Protein AF-A0A9P7E492-F1 (afdb_monomer_lite)

Foldseek 3Di:
DCPPFFPDDDPFKTKGWFFDADDDADCDDDRVDHRHIDIDIFGWDWADPDPPPPPDTDTHHDDCVVRVVVLVVVVVVLVVVVVVLVVVVVVVVVVQVPDPDHDPDDDDGDDDDDDDDD

Structure (mmCIF, N/CA/C/O backbone):
data_AF-A0A9P7E492-F1
#
_entry.id   AF-A0A9P7E492-F1
#
loop_
_atom_site.group_PDB
_atom_site.id
_atom_site.type_symbol
_atom_site.label_atom_id
_atom_site.label_alt_id
_atom_site.label_comp_id
_atom_site.label_asym_id
_atom_site.label_entity_id
_atom_site.label_seq_id
_atom_site.pdbx_PDB_ins_code
_atom_site.Cartn_x
_atom_site.Cartn_y
_atom_site.Cartn_z
_atom_site.occupancy
_atom_site.B_iso_or_equiv
_atom_site.auth_seq_id
_atom_site.auth_comp_id
_atom_site.auth_asym_id
_atom_site.auth_atom_id
_atom_site.pdbx_PDB_model_num
ATOM 1 N N . MET A 1 1 ? -4.502 7.712 -27.791 1.00 47.34 1 MET A N 1
ATOM 2 C CA . MET A 1 1 ? -4.149 7.149 -26.470 1.00 47.34 1 MET A CA 1
ATOM 3 C C . MET A 1 1 ? -4.845 5.804 -26.360 1.00 47.34 1 MET A C 1
ATOM 5 O O . MET A 1 1 ? -6.061 5.821 -26.278 1.00 47.34 1 MET A O 1
ATOM 9 N N . SER A 1 2 ? -4.153 4.662 -26.397 1.00 39.69 2 SER A N 1
ATOM 10 C CA . SER A 1 2 ? -4.791 3.415 -25.950 1.00 39.69 2 SER A CA 1
ATOM 11 C C . SER A 1 2 ? -4.602 3.324 -24.435 1.00 39.69 2 SER A C 1
ATOM 13 O O . SER A 1 2 ? -3.599 2.827 -23.931 1.00 39.69 2 SER A O 1
ATOM 15 N N . THR A 1 3 ? -5.551 3.895 -23.699 1.00 51.72 3 THR A N 1
ATOM 16 C CA . THR A 1 3 ? -5.747 3.718 -22.249 1.00 51.72 3 THR A CA 1
ATOM 17 C C . THR A 1 3 ? -6.338 2.345 -21.913 1.00 51.72 3 THR A C 1
ATOM 19 O O . THR A 1 3 ? -6.806 2.128 -20.799 1.00 51.72 3 THR A O 1
ATOM 22 N N . GLU A 1 4 ? -6.352 1.419 -22.871 1.00 56.38 4 GLU A N 1
ATOM 23 C CA . GLU A 1 4 ? -6.920 0.087 -22.715 1.00 56.38 4 GLU A CA 1
ATOM 24 C C . GLU A 1 4 ? -6.084 -0.718 -21.714 1.00 56.38 4 GLU A C 1
ATOM 26 O O . GLU A 1 4 ? -5.018 -1.238 -22.032 1.00 56.38 4 GLU A O 1
ATOM 31 N N . GLY A 1 5 ? -6.555 -0.764 -20.466 1.00 76.56 5 GLY A N 1
ATOM 32 C CA . GLY A 1 5 ? -6.067 -1.684 -19.437 1.00 76.56 5 GLY A CA 1
ATOM 33 C C . GLY A 1 5 ? -5.758 -1.062 -18.074 1.00 76.56 5 GLY A C 1
ATOM 34 O O . GLY A 1 5 ? -5.754 -1.784 -17.078 1.00 76.56 5 GLY A O 1
ATOM 35 N N . PHE A 1 6 ? -5.536 0.255 -17.978 1.00 85.00 6 PHE A N 1
ATOM 36 C CA . PHE A 1 6 ? -5.251 0.889 -16.684 1.00 85.00 6 PHE A CA 1
ATOM 37 C C . PHE A 1 6 ? -6.535 1.336 -15.985 1.00 85.00 6 PHE A C 1
ATOM 39 O O . PHE A 1 6 ? -7.348 2.055 -16.557 1.00 85.00 6 PHE A O 1
ATOM 46 N N . ILE A 1 7 ? -6.662 0.995 -14.702 1.00 92.19 7 ILE A N 1
ATOM 47 C CA . ILE A 1 7 ? -7.659 1.601 -13.805 1.00 92.19 7 ILE A CA 1
ATOM 48 C C . ILE A 1 7 ? -7.270 3.059 -13.507 1.00 92.19 7 ILE A C 1
ATOM 50 O O . ILE A 1 7 ? -8.128 3.911 -13.302 1.00 92.19 7 ILE A O 1
ATOM 54 N N . GLY A 1 8 ? -5.969 3.364 -13.488 1.00 92.06 8 GLY A N 1
ATOM 55 C CA . GLY A 1 8 ? -5.482 4.725 -13.296 1.00 92.06 8 GLY A CA 1
ATOM 56 C C . GLY A 1 8 ? -3.969 4.853 -13.441 1.00 92.06 8 GLY A C 1
ATOM 57 O O . GLY A 1 8 ? -3.225 3.879 -13.316 1.00 92.06 8 GLY A O 1
ATOM 58 N N . ILE A 1 9 ? -3.503 6.077 -13.686 1.00 91.44 9 ILE A N 1
ATOM 59 C CA . ILE A 1 9 ? -2.079 6.422 -13.763 1.00 91.44 9 ILE A CA 1
ATOM 60 C C . ILE A 1 9 ? -1.800 7.494 -12.710 1.00 91.44 9 ILE A C 1
ATOM 62 O O . ILE A 1 9 ? -2.305 8.610 -12.799 1.00 91.44 9 ILE A O 1
ATOM 66 N N . GLY A 1 10 ? -1.013 7.144 -11.695 1.00 91.19 10 GLY A N 1
ATOM 67 C CA . GLY A 1 10 ? -0.542 8.083 -10.681 1.00 91.19 10 GLY A CA 1
ATOM 68 C C . GLY A 1 10 ? 0.774 8.755 -11.075 1.00 91.19 10 GLY A C 1
ATOM 69 O O . GLY A 1 10 ? 1.302 8.558 -12.166 1.00 91.19 10 GLY A O 1
ATOM 70 N N . GLY A 1 11 ? 1.360 9.513 -10.144 1.00 91.00 11 GLY A N 1
ATOM 71 C CA . GLY A 1 11 ? 2.645 10.185 -10.377 1.00 91.00 11 GLY A CA 1
ATOM 72 C C . GLY A 1 11 ? 3.827 9.233 -10.599 1.00 91.00 11 GLY A C 1
ATOM 73 O O . GLY A 1 11 ? 4.730 9.563 -11.366 1.00 91.00 11 GLY A O 1
ATOM 74 N N . PHE A 1 12 ? 3.797 8.059 -9.955 1.00 92.12 12 PHE A N 1
ATOM 75 C CA . PHE A 1 12 ? 4.914 7.099 -9.921 1.00 92.12 12 PHE A CA 1
ATOM 76 C C . PHE A 1 12 ? 4.519 5.658 -10.265 1.00 92.12 12 PHE A C 1
ATOM 78 O O . PHE A 1 12 ? 5.392 4.812 -10.447 1.00 92.12 12 PHE A O 1
ATOM 85 N N . LYS A 1 13 ? 3.215 5.349 -10.300 1.00 94.44 13 LYS A N 1
ATOM 86 C CA . LYS A 1 13 ? 2.699 3.993 -10.530 1.00 94.44 13 LYS A CA 1
ATOM 87 C C . LYS A 1 13 ? 1.507 3.978 -11.469 1.00 94.44 13 LYS A C 1
ATOM 89 O O . LYS A 1 13 ? 0.685 4.890 -11.439 1.00 94.44 13 LYS A O 1
ATOM 94 N N . THR A 1 14 ? 1.384 2.906 -12.238 1.00 94.69 14 THR A N 1
ATOM 95 C CA . THR A 1 14 ? 0.153 2.547 -12.955 1.00 94.69 14 THR A CA 1
ATOM 96 C C . THR A 1 14 ? -0.649 1.554 -12.125 1.00 94.69 14 THR A C 1
ATOM 98 O O . THR A 1 14 ? -0.046 0.694 -11.484 1.00 94.69 14 THR A O 1
ATOM 101 N N . ALA A 1 15 ? -1.973 1.640 -12.165 1.00 94.81 15 ALA A N 1
ATOM 102 C CA . ALA A 1 15 ? 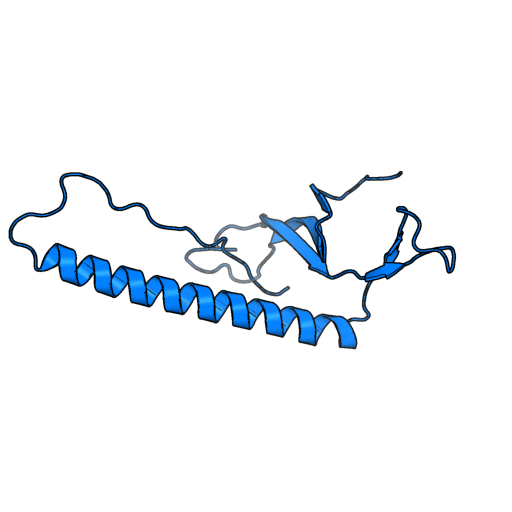-2.893 0.723 -11.504 1.00 94.81 15 ALA A CA 1
ATOM 103 C C . ALA A 1 15 ? -3.646 -0.123 -12.538 1.00 94.81 15 ALA A C 1
ATOM 105 O O . ALA A 1 15 ? -4.177 0.417 -13.509 1.00 94.81 15 ALA A O 1
ATOM 106 N N . HIS A 1 16 ? -3.728 -1.430 -12.299 1.00 93.38 16 HIS A N 1
ATOM 107 C CA . HIS A 1 16 ? -4.369 -2.412 -13.177 1.00 93.38 16 HIS A CA 1
ATOM 108 C C . HIS A 1 16 ? -5.316 -3.301 -12.380 1.00 93.38 16 HIS A C 1
ATOM 110 O O . HIS A 1 16 ? -5.071 -3.563 -11.202 1.00 93.38 16 HIS A O 1
ATOM 116 N N . ALA A 1 17 ? -6.373 -3.794 -13.020 1.00 93.19 17 ALA A N 1
ATOM 117 C CA . ALA A 1 17 ? -7.197 -4.841 -12.429 1.00 93.19 17 ALA A CA 1
ATOM 118 C C . ALA A 1 17 ? -6.415 -6.159 -12.416 1.00 93.19 17 ALA A C 1
ATOM 120 O O . ALA A 1 17 ? -5.753 -6.494 -13.396 1.00 93.19 17 ALA A O 1
ATOM 121 N N . GLY A 1 18 ? -6.518 -6.919 -11.332 1.00 91.69 18 GLY A N 1
ATOM 122 C CA . GLY A 1 18 ? -5.938 -8.251 -11.248 1.00 91.69 18 GLY A CA 1
ATOM 123 C C . GLY A 1 18 ? -6.717 -9.166 -10.316 1.00 91.69 18 GLY A C 1
ATOM 124 O O . GLY A 1 18 ? -7.677 -8.762 -9.654 1.00 91.69 18 GLY A O 1
ATOM 125 N N . TRP A 1 19 ? -6.270 -10.416 -10.257 1.00 91.69 19 TRP A N 1
ATOM 126 C CA . TRP A 1 19 ? -6.792 -11.421 -9.343 1.00 91.69 19 TRP A CA 1
ATOM 127 C C . TRP A 1 19 ? -5.635 -12.068 -8.605 1.00 91.69 19 TRP A C 1
ATOM 129 O O . TRP A 1 19 ? -4.653 -12.476 -9.218 1.00 91.69 19 TRP A O 1
ATOM 139 N N . LEU A 1 20 ? -5.775 -12.188 -7.292 1.00 89.19 20 LEU A N 1
ATOM 140 C CA . LEU A 1 20 ? -4.841 -12.935 -6.476 1.00 89.19 20 LEU A CA 1
ATOM 141 C C . LEU A 1 20 ? -5.222 -14.418 -6.504 1.00 89.19 20 LEU A C 1
ATOM 143 O O . LEU A 1 20 ? -6.327 -14.801 -6.108 1.00 89.19 20 LEU A O 1
ATOM 147 N N . THR A 1 21 ? -4.299 -15.252 -6.971 1.00 85.25 21 THR A N 1
ATOM 148 C CA . THR A 1 21 ? -4.438 -16.711 -7.030 1.00 85.25 21 THR A CA 1
ATOM 149 C C . THR A 1 21 ? -3.380 -17.352 -6.141 1.00 85.25 21 THR A C 1
ATOM 151 O O . THR A 1 21 ? -2.369 -17.850 -6.630 1.00 85.25 21 THR A O 1
ATOM 154 N N . LEU A 1 22 ? -3.585 -17.286 -4.824 1.00 82.31 22 LEU A N 1
ATOM 155 C CA . LEU A 1 22 ? -2.692 -17.936 -3.866 1.00 82.31 22 LEU A CA 1
ATOM 156 C C . LEU A 1 22 ? -2.961 -19.441 -3.821 1.00 82.31 22 LEU A C 1
ATOM 158 O O . LEU A 1 22 ? -4.111 -19.877 -3.754 1.00 82.31 22 LEU A O 1
ATOM 162 N N . THR A 1 23 ? -1.892 -20.227 -3.799 1.00 77.00 23 THR A N 1
ATOM 163 C CA . THR A 1 23 ? -1.916 -21.627 -3.382 1.00 77.00 23 THR A CA 1
ATOM 164 C C . THR A 1 23 ? -1.752 -21.642 -1.858 1.00 77.00 23 THR A C 1
ATOM 166 O O . THR A 1 23 ? -0.752 -21.158 -1.345 1.00 77.00 23 THR A O 1
ATOM 169 N N . ALA A 1 24 ? -2.767 -22.131 -1.134 1.00 78.94 24 ALA A N 1
ATOM 170 C CA . ALA A 1 24 ? -2.965 -21.969 0.319 1.00 78.94 24 ALA A CA 1
ATOM 171 C C . ALA A 1 24 ? -3.396 -20.552 0.762 1.00 78.94 24 ALA A C 1
ATOM 173 O O . ALA A 1 24 ? -2.614 -19.754 1.277 1.00 78.94 24 ALA A O 1
ATOM 174 N N . SER A 1 25 ? -4.688 -20.253 0.591 1.00 80.94 25 SER A N 1
ATOM 175 C CA . SER A 1 25 ? -5.293 -19.008 1.074 1.00 80.94 25 SER A CA 1
ATOM 176 C C . SER A 1 25 ? -5.146 -18.844 2.596 1.00 80.94 25 SER A C 1
ATOM 178 O O . SER A 1 25 ? -5.437 -19.783 3.345 1.00 80.94 25 SER A O 1
ATOM 180 N N . PRO A 1 26 ? -4.748 -17.654 3.086 1.00 83.94 26 PRO A N 1
ATOM 181 C CA . PRO A 1 26 ? -4.769 -17.354 4.512 1.00 83.94 26 PRO A CA 1
ATOM 182 C C . PRO A 1 26 ? -6.202 -17.395 5.055 1.00 83.94 26 PRO A C 1
ATOM 184 O O . PRO A 1 26 ? -7.166 -17.174 4.328 1.00 83.94 26 PRO A O 1
ATOM 187 N N . ARG A 1 27 ? -6.361 -17.627 6.362 1.00 84.88 27 ARG A N 1
ATOM 188 C CA . ARG A 1 27 ? -7.695 -17.673 6.991 1.00 84.88 27 ARG A CA 1
ATOM 189 C C . ARG A 1 27 ? -8.446 -16.337 6.922 1.00 84.88 27 ARG A C 1
ATOM 191 O O . ARG A 1 27 ? -9.671 -16.334 6.927 1.00 84.88 27 ARG A O 1
ATOM 198 N N . THR A 1 28 ? -7.728 -15.216 6.877 1.00 85.75 28 THR A N 1
ATOM 199 C CA . THR A 1 28 ? -8.291 -13.857 6.898 1.00 85.75 28 THR A CA 1
ATOM 200 C C . THR A 1 28 ? -7.450 -12.895 6.059 1.00 85.75 28 THR A C 1
ATOM 202 O O . THR A 1 28 ? -6.265 -13.141 5.842 1.00 85.75 28 THR A O 1
ATOM 205 N N . GLY A 1 29 ? -8.048 -11.773 5.647 1.00 84.69 29 GLY A N 1
ATOM 206 C CA . GLY A 1 29 ? -7.364 -10.691 4.930 1.00 84.69 29 GLY A CA 1
ATOM 207 C C . GLY A 1 29 ? -7.161 -10.966 3.436 1.00 84.69 29 GLY A C 1
ATOM 208 O O . GLY A 1 29 ? -7.834 -11.814 2.836 1.00 84.69 29 GLY A O 1
ATOM 209 N N . LEU A 1 30 ? -6.246 -10.220 2.823 1.00 84.06 30 LEU A N 1
ATOM 210 C CA . LEU A 1 30 ? -5.935 -10.279 1.399 1.00 84.06 30 LEU A CA 1
ATOM 211 C C . LEU A 1 30 ? -5.575 -11.706 0.961 1.00 84.06 30 LEU A C 1
ATOM 213 O O . LEU A 1 30 ? -4.673 -12.337 1.503 1.00 84.06 30 LEU A O 1
ATOM 217 N N . GLY A 1 31 ? -6.299 -12.218 -0.037 1.00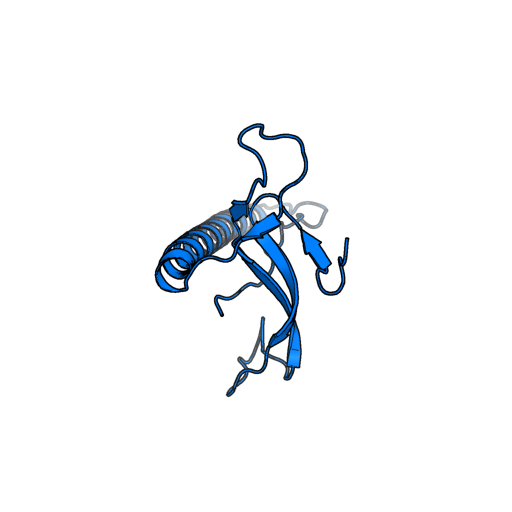 85.56 31 GLY A N 1
ATOM 218 C CA . GLY A 1 31 ? -6.105 -13.580 -0.547 1.00 85.56 31 GLY A CA 1
ATOM 219 C C . GLY A 1 31 ? -6.806 -14.705 0.211 1.00 85.56 31 GLY A C 1
ATOM 220 O O . GLY A 1 31 ? -6.685 -15.859 -0.201 1.00 85.56 31 GLY A O 1
ATOM 221 N N . SER A 1 32 ? -7.575 -14.392 1.259 1.00 88.12 32 SER A N 1
ATOM 222 C CA . SER A 1 32 ? -8.373 -15.390 1.997 1.00 88.12 32 SER A CA 1
ATOM 223 C C . SER A 1 32 ? -9.470 -16.065 1.173 1.00 88.12 32 SER A C 1
ATOM 225 O O . SER A 1 32 ? -9.932 -17.147 1.521 1.00 88.12 32 SER A O 1
ATOM 227 N N . VAL A 1 33 ? -9.853 -15.455 0.052 1.00 86.31 33 VAL A N 1
ATOM 228 C CA . VAL A 1 33 ? -10.779 -16.030 -0.924 1.00 86.31 33 VAL A CA 1
ATOM 229 C C . VAL A 1 33 ? -10.049 -16.331 -2.234 1.00 86.31 33 VAL A C 1
ATOM 231 O O . VAL A 1 33 ? -9.158 -15.568 -2.629 1.00 86.31 33 VAL A O 1
ATOM 234 N N . PRO A 1 34 ? -10.419 -17.412 -2.940 1.00 84.06 34 PRO A N 1
ATOM 235 C CA . PRO A 1 34 ? -9.850 -17.711 -4.245 1.00 84.06 34 PRO A CA 1
ATOM 236 C C . PRO A 1 34 ? -10.187 -16.597 -5.239 1.00 84.06 34 PRO A C 1
ATOM 238 O O . PRO A 1 34 ? -11.295 -16.058 -5.238 1.00 84.06 34 PRO A O 1
ATOM 241 N N . ARG A 1 35 ? -9.231 -16.269 -6.119 1.00 88.12 35 ARG A N 1
ATOM 242 C CA . ARG A 1 35 ? -9.384 -15.230 -7.154 1.00 88.12 35 ARG A CA 1
ATOM 243 C C . ARG A 1 35 ? -9.821 -13.884 -6.562 1.00 88.12 35 ARG A C 1
ATOM 245 O O . ARG A 1 35 ? -10.678 -13.201 -7.126 1.00 88.12 35 ARG A O 1
ATOM 252 N N . HIS A 1 36 ? -9.237 -13.502 -5.428 1.00 90.06 36 HIS A N 1
ATOM 253 C CA . HIS A 1 36 ? -9.528 -12.226 -4.779 1.00 90.06 36 HIS A CA 1
ATOM 254 C C . HIS A 1 36 ? -9.234 -11.084 -5.763 1.00 90.06 36 HIS A C 1
ATOM 256 O O . HIS A 1 36 ? -8.121 -10.987 -6.278 1.00 90.06 36 HIS A O 1
ATOM 262 N N . LYS A 1 37 ? -10.223 -10.233 -6.059 1.00 91.75 37 LYS A N 1
ATOM 263 C CA . LYS A 1 37 ? -10.022 -9.063 -6.929 1.00 91.75 37 LYS A CA 1
ATOM 264 C C . LYS A 1 37 ? -9.053 -8.088 -6.269 1.00 91.75 37 LYS A C 1
ATOM 266 O O . LYS A 1 37 ? -9.278 -7.668 -5.139 1.00 91.75 37 LYS A O 1
ATOM 271 N N . VAL A 1 38 ? -8.008 -7.702 -6.985 1.00 92.44 38 VAL A N 1
ATOM 272 C CA . VAL A 1 38 ? -6.980 -6.785 -6.486 1.00 92.44 38 VAL A CA 1
ATOM 273 C C . VAL A 1 38 ? -6.681 -5.700 -7.508 1.00 92.44 38 VAL A C 1
ATOM 275 O O . VAL A 1 38 ? -6.987 -5.827 -8.694 1.00 92.44 38 VAL A O 1
ATOM 278 N N . VAL A 1 39 ? -6.064 -4.622 -7.032 1.00 93.19 39 VAL A N 1
ATOM 279 C CA . VAL A 1 39 ? -5.472 -3.602 -7.894 1.00 93.19 39 VAL A CA 1
ATOM 280 C C . VAL A 1 39 ? -3.965 -3.781 -7.861 1.00 93.19 39 VAL A C 1
ATOM 282 O O . VAL A 1 39 ? -3.330 -3.570 -6.830 1.00 93.19 39 VAL A O 1
ATOM 285 N N . VAL A 1 40 ? -3.395 -4.147 -9.001 1.00 92.62 40 VAL A N 1
ATOM 286 C CA . VAL A 1 40 ? -1.955 -4.322 -9.161 1.00 92.62 40 VAL A CA 1
ATOM 287 C C . VAL A 1 40 ? -1.336 -2.964 -9.474 1.00 92.62 40 VAL A C 1
ATOM 289 O O . VAL A 1 40 ? -1.749 -2.287 -10.420 1.00 92.62 40 VAL A O 1
ATOM 292 N N . LYS A 1 41 ? -0.361 -2.533 -8.668 1.00 92.81 41 LYS A N 1
ATOM 293 C CA . LYS A 1 41 ? 0.322 -1.245 -8.836 1.00 92.81 41 LYS A CA 1
ATOM 294 C C . LYS A 1 41 ? 1.769 -1.462 -9.246 1.00 92.81 41 LYS A C 1
ATOM 296 O O . LYS A 1 41 ? 2.550 -1.982 -8.464 1.00 92.81 41 LYS A O 1
ATOM 301 N N . HIS A 1 42 ? 2.131 -1.002 -10.438 1.00 92.31 42 HIS A N 1
ATOM 302 C CA . HIS A 1 42 ? 3.494 -1.132 -10.958 1.00 92.31 42 HIS A CA 1
ATOM 303 C C . HIS A 1 42 ? 4.182 0.233 -11.020 1.00 92.31 42 HIS A C 1
ATOM 305 O O . HIS A 1 42 ? 3.633 1.144 -11.658 1.00 92.31 42 HIS A O 1
ATOM 311 N N . PRO A 1 43 ? 5.363 0.389 -10.400 1.00 94.69 43 PRO A N 1
ATOM 312 C CA . PRO A 1 43 ? 6.273 1.491 -10.664 1.00 94.69 43 PRO A CA 1
ATOM 313 C C . PRO A 1 43 ? 6.497 1.734 -12.159 1.00 94.69 43 PRO A C 1
ATOM 315 O O . PRO A 1 43 ? 6.501 0.821 -12.988 1.00 94.69 43 PRO A O 1
ATOM 318 N N . PHE A 1 44 ? 6.682 2.999 -12.516 1.00 94.25 44 PHE A N 1
ATOM 319 C CA . PHE A 1 44 ? 7.085 3.378 -13.862 1.00 94.25 44 PHE A CA 1
ATOM 320 C C . PHE A 1 44 ? 7.967 4.623 -13.836 1.00 94.25 44 PHE A C 1
ATOM 322 O O . PHE A 1 44 ? 7.975 5.377 -12.862 1.00 94.25 44 PHE A O 1
ATOM 329 N N . TYR A 1 45 ? 8.674 4.859 -14.936 1.00 93.31 45 TYR A N 1
ATOM 330 C CA . TYR A 1 45 ? 9.360 6.122 -15.190 1.00 93.31 45 TYR A CA 1
ATOM 331 C C . TYR A 1 45 ? 8.817 6.787 -16.452 1.00 93.31 45 TYR A C 1
ATOM 333 O O . TYR A 1 45 ? 8.281 6.141 -17.353 1.00 93.31 45 TYR A O 1
ATOM 341 N N . LYS A 1 46 ? 8.929 8.113 -16.504 1.00 92.19 46 LYS A N 1
ATOM 342 C CA . LYS A 1 46 ? 8.433 8.919 -17.620 1.00 92.19 46 LYS A CA 1
ATOM 343 C C . LYS A 1 46 ? 9.486 8.969 -18.722 1.00 92.19 46 LYS A C 1
ATOM 345 O O . LYS A 1 46 ? 10.589 9.455 -18.491 1.00 92.19 46 LYS A O 1
ATOM 350 N N . VAL A 1 47 ? 9.131 8.496 -19.912 1.00 90.25 47 VAL A N 1
ATOM 351 C CA . VAL A 1 47 ? 9.958 8.589 -21.120 1.00 90.25 47 VAL A CA 1
ATOM 352 C C . VAL A 1 47 ? 9.467 9.767 -21.950 1.00 90.25 47 VAL A C 1
ATOM 354 O O . VAL A 1 47 ? 8.332 9.755 -22.429 1.00 90.25 47 VAL A O 1
ATOM 357 N N . PHE A 1 48 ? 10.305 10.788 -22.114 1.00 87.62 48 PHE A N 1
ATOM 358 C CA . PHE A 1 48 ? 9.976 11.972 -22.907 1.00 87.62 48 PHE A CA 1
ATOM 359 C C . PHE A 1 48 ? 10.554 11.827 -24.323 1.00 87.62 48 PHE A C 1
ATOM 361 O O . PHE A 1 48 ? 11.739 11.531 -24.452 1.00 87.62 48 PHE A O 1
ATOM 368 N N . PRO A 1 49 ? 9.743 12.003 -25.382 1.00 78.44 49 PRO A N 1
ATOM 369 C CA . PRO A 1 49 ? 10.193 11.831 -26.765 1.00 78.44 49 PRO A CA 1
ATOM 370 C C . PRO A 1 49 ? 11.127 12.950 -27.256 1.00 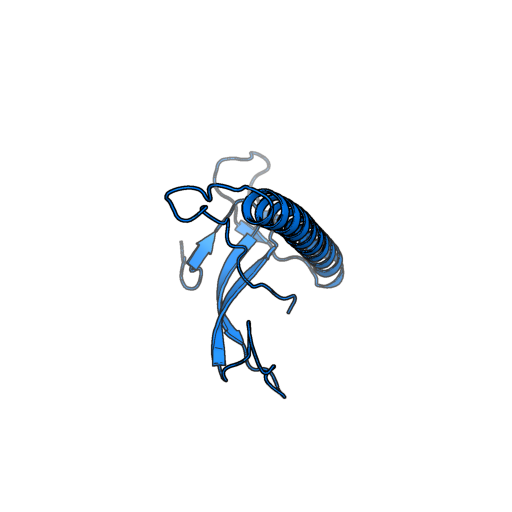78.44 49 PRO A C 1
ATOM 372 O O . PRO A 1 49 ? 11.852 12.752 -28.224 1.00 78.44 49 PRO A O 1
ATOM 375 N N . THR A 1 50 ? 11.133 14.107 -26.593 1.00 78.38 50 THR A N 1
ATOM 376 C CA . THR A 1 50 ? 11.987 15.259 -26.911 1.00 78.38 50 THR A CA 1
ATOM 377 C C . THR A 1 50 ? 12.698 15.759 -25.656 1.00 78.38 50 THR A C 1
ATOM 379 O O . THR A 1 50 ? 12.166 15.632 -24.553 1.00 78.38 50 THR A O 1
ATOM 382 N N . ALA A 1 51 ? 13.874 16.381 -25.813 1.00 66.94 51 ALA A N 1
ATOM 383 C CA . ALA A 1 51 ? 14.629 16.987 -24.705 1.00 66.94 51 ALA A CA 1
ATOM 384 C C . ALA A 1 51 ? 13.831 18.073 -23.953 1.00 66.94 51 ALA A C 1
ATOM 386 O O . ALA A 1 51 ? 14.066 18.334 -22.773 1.00 66.94 51 ALA A O 1
ATOM 387 N N . VAL A 1 52 ? 12.839 18.671 -24.619 1.00 64.00 52 VAL A N 1
ATOM 388 C CA . VAL A 1 52 ? 11.865 19.568 -23.999 1.00 64.00 52 VAL A CA 1
ATOM 389 C C . VAL A 1 52 ? 10.801 18.721 -23.296 1.00 64.00 52 VAL A C 1
ATOM 391 O O . VAL A 1 52 ? 10.066 17.978 -23.948 1.00 64.00 52 VAL A O 1
ATOM 394 N N . LYS A 1 53 ? 10.713 18.838 -21.961 1.00 64.88 53 LYS A N 1
ATOM 395 C CA . LYS A 1 53 ? 9.712 18.176 -21.098 1.00 64.88 53 LYS A CA 1
ATOM 396 C C . LYS A 1 53 ? 8.307 18.769 -21.304 1.00 64.88 53 LYS A C 1
ATOM 398 O O . LYS A 1 53 ? 7.693 19.283 -20.373 1.00 64.88 53 LYS A O 1
ATOM 403 N N . ALA A 1 54 ? 7.796 18.733 -22.526 1.00 58.84 54 ALA A N 1
ATOM 404 C CA . ALA A 1 54 ? 6.463 19.212 -22.854 1.00 58.84 54 ALA A CA 1
ATOM 405 C C . ALA A 1 54 ? 5.449 18.094 -22.594 1.00 58.84 54 ALA A C 1
ATOM 407 O O . ALA A 1 54 ? 5.325 17.220 -23.438 1.00 58.84 54 ALA A O 1
ATOM 408 N N . GLY A 1 55 ? 4.777 18.121 -21.430 1.00 69.38 55 GLY A N 1
ATOM 409 C CA . GLY A 1 55 ? 3.484 17.489 -21.068 1.00 69.38 55 GLY A CA 1
ATOM 410 C C . GLY A 1 55 ? 3.243 15.989 -21.330 1.00 69.38 55 GLY A C 1
ATOM 411 O O . GLY A 1 55 ? 2.732 15.278 -20.467 1.00 69.38 55 GLY A O 1
ATOM 412 N N . HIS A 1 56 ? 3.606 15.493 -22.504 1.00 78.94 56 HIS A N 1
ATOM 413 C CA . HIS A 1 56 ? 3.424 14.145 -22.999 1.00 78.94 56 HIS A CA 1
ATOM 414 C C . HIS A 1 56 ? 4.643 13.278 -22.677 1.00 78.94 56 HIS A C 1
ATOM 416 O O . HIS A 1 56 ? 5.763 13.529 -23.123 1.00 78.94 56 HIS A O 1
ATOM 422 N N . TYR A 1 57 ? 4.405 12.212 -21.918 1.00 87.44 57 TYR A N 1
ATOM 423 C CA . TYR A 1 57 ? 5.385 11.170 -21.643 1.00 87.44 57 TYR A CA 1
ATOM 424 C C . TYR A 1 57 ? 4.799 9.797 -21.966 1.00 87.44 57 TYR A C 1
ATOM 426 O O . TYR A 1 57 ? 3.586 9.588 -21.905 1.00 87.44 57 TYR A O 1
ATOM 434 N N . LYS A 1 58 ? 5.675 8.846 -22.281 1.00 89.88 58 LYS A N 1
ATOM 435 C CA . LYS A 1 58 ? 5.350 7.421 -22.342 1.00 89.88 58 LYS A CA 1
ATOM 436 C C . LYS A 1 58 ? 5.707 6.758 -21.012 1.00 89.88 58 LYS A C 1
ATOM 438 O O . LYS A 1 58 ? 6.632 7.184 -20.320 1.00 89.88 58 LYS A O 1
ATOM 443 N N . VAL A 1 59 ? 4.958 5.723 -20.650 1.00 91.00 59 VAL A N 1
ATOM 444 C CA . VAL A 1 59 ? 5.208 4.912 -19.452 1.00 91.00 59 VAL A CA 1
ATOM 445 C C . VAL A 1 59 ? 6.323 3.914 -19.770 1.00 91.00 59 VAL A C 1
ATOM 447 O O . VAL A 1 59 ? 6.119 3.004 -20.569 1.0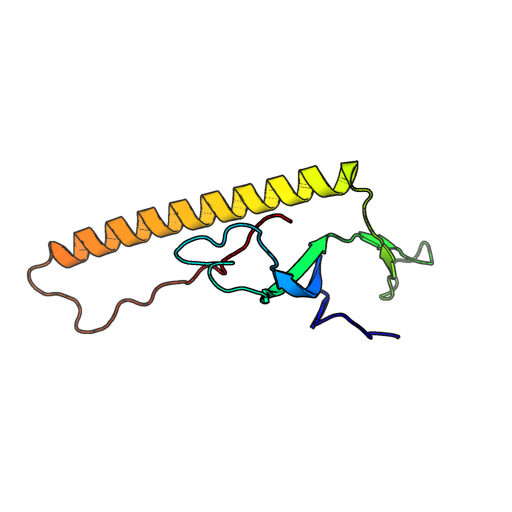0 91.00 59 VAL A O 1
ATOM 450 N N . GLY A 1 60 ? 7.496 4.093 -19.164 1.00 92.56 60 GLY A N 1
ATOM 451 C CA . GLY A 1 60 ? 8.603 3.135 -19.198 1.00 92.56 60 GLY A CA 1
ATOM 452 C C . GLY A 1 60 ? 8.523 2.139 -18.040 1.00 92.56 60 GLY A C 1
ATOM 453 O O . GLY A 1 60 ? 8.073 2.492 -16.946 1.00 92.56 60 GLY A O 1
ATOM 454 N N . ARG A 1 61 ? 8.953 0.894 -18.271 1.00 94.25 61 ARG A N 1
ATOM 455 C CA . ARG A 1 61 ? 8.964 -0.179 -17.264 1.00 94.25 61 ARG A CA 1
ATOM 456 C C . ARG A 1 61 ? 10.378 -0.445 -16.782 1.00 94.25 61 ARG A C 1
ATOM 458 O O . ARG A 1 61 ? 11.294 -0.539 -17.592 1.00 94.25 61 ARG A O 1
ATOM 465 N N . TYR A 1 62 ? 10.535 -0.532 -15.467 1.00 94.00 62 TYR A N 1
ATOM 466 C CA . TYR A 1 62 ? 11.804 -0.911 -14.863 1.00 94.00 62 TYR A CA 1
ATOM 467 C C . TYR A 1 62 ? 12.108 -2.381 -15.161 1.00 94.00 62 TYR A C 1
ATOM 469 O O . TYR A 1 62 ? 11.194 -3.197 -15.270 1.00 94.00 62 TYR A O 1
ATOM 477 N N . ALA A 1 63 ? 13.392 -2.716 -15.268 1.00 94.56 63 ALA A N 1
ATOM 478 C CA . ALA A 1 63 ? 13.816 -4.102 -15.152 1.00 94.56 63 ALA A CA 1
ATOM 479 C C . ALA A 1 63 ? 13.605 -4.577 -13.706 1.00 94.56 63 ALA A C 1
ATOM 481 O O . ALA A 1 63 ? 13.689 -3.775 -12.773 1.00 94.56 63 ALA A O 1
ATOM 482 N N . LEU A 1 64 ? 13.391 -5.880 -13.508 1.00 91.19 64 LEU A N 1
ATOM 483 C CA . LEU A 1 64 ? 13.123 -6.452 -12.183 1.00 91.19 64 LEU A CA 1
ATOM 484 C C . LEU A 1 64 ? 14.196 -6.074 -11.147 1.00 91.19 64 LEU A C 1
ATOM 486 O O . LEU A 1 64 ? 13.863 -5.721 -10.018 1.00 91.19 64 LEU A O 1
ATOM 490 N N . ALA A 1 65 ? 15.471 -6.083 -11.549 1.00 94.94 65 ALA A N 1
ATOM 491 C CA . ALA A 1 65 ? 16.597 -5.711 -10.689 1.00 94.94 65 ALA A CA 1
ATOM 492 C C . ALA A 1 65 ? 16.494 -4.271 -10.148 1.00 94.94 65 ALA A C 1
ATOM 494 O O . ALA A 1 65 ? 16.870 -4.009 -9.008 1.00 94.94 65 ALA A O 1
ATOM 495 N N . ASP A 1 66 ? 15.929 -3.352 -10.935 1.00 94.50 66 ASP A N 1
ATOM 496 C CA . ASP A 1 66 ? 15.728 -1.959 -10.537 1.00 94.50 66 ASP A CA 1
ATOM 497 C C . ASP A 1 66 ? 14.392 -1.736 -9.824 1.00 94.50 66 ASP A C 1
ATOM 499 O O . ASP A 1 66 ? 14.253 -0.798 -9.030 1.00 94.50 66 ASP A O 1
ATOM 503 N N . GLU A 1 67 ? 13.382 -2.539 -10.147 1.00 93.62 67 GLU A N 1
ATOM 504 C CA . GLU A 1 67 ? 12.033 -2.428 -9.601 1.00 93.62 67 GLU A CA 1
ATOM 505 C C . GLU A 1 67 ? 11.962 -2.963 -8.170 1.00 93.62 67 GLU A C 1
ATOM 507 O O . GLU A 1 67 ? 11.428 -2.293 -7.282 1.00 93.62 67 GLU A O 1
ATOM 512 N N . LEU A 1 68 ? 12.566 -4.125 -7.926 1.00 93.31 68 LEU A N 1
ATOM 513 C CA . LEU A 1 68 ? 12.463 -4.851 -6.666 1.00 93.31 68 LEU A CA 1
ATOM 514 C C . LEU A 1 68 ? 12.908 -4.020 -5.442 1.00 93.31 68 LEU A C 1
ATOM 516 O O . LEU A 1 68 ? 12.146 -3.952 -4.474 1.00 93.31 68 LEU A O 1
ATOM 520 N N . PRO A 1 69 ? 14.041 -3.283 -5.460 1.00 94.69 69 PRO A N 1
ATOM 521 C CA . PRO A 1 69 ? 14.416 -2.418 -4.338 1.00 94.69 69 PRO A CA 1
ATOM 522 C C . PRO A 1 69 ? 13.400 -1.298 -4.062 1.00 94.69 69 PRO A C 1
ATOM 524 O O . PRO A 1 69 ? 13.195 -0.905 -2.911 1.00 94.69 69 PRO A O 1
ATOM 527 N N . LYS A 1 70 ? 12.740 -0.774 -5.106 1.00 93.56 70 LYS A N 1
ATOM 528 C CA . LYS A 1 70 ? 11.718 0.279 -4.971 1.00 93.56 70 LYS A CA 1
ATOM 529 C C . LYS A 1 70 ? 10.452 -0.279 -4.327 1.00 93.56 70 LYS A C 1
ATOM 531 O O . LYS A 1 70 ? 9.892 0.367 -3.441 1.00 93.56 70 LYS A O 1
ATOM 536 N N . LEU A 1 71 ? 10.049 -1.479 -4.741 1.00 92.88 71 LEU A N 1
ATOM 537 C CA . LEU A 1 71 ? 8.916 -2.202 -4.172 1.00 92.88 71 LEU A CA 1
ATOM 538 C C . LEU A 1 71 ? 9.145 -2.536 -2.692 1.00 92.88 71 LEU A C 1
ATOM 540 O O . LEU A 1 71 ? 8.298 -2.216 -1.859 1.00 92.88 71 LEU A O 1
ATOM 544 N N . PHE A 1 72 ? 10.315 -3.074 -2.331 1.00 93.19 72 PHE A N 1
ATOM 545 C CA . PHE A 1 72 ? 10.654 -3.348 -0.929 1.00 93.19 72 PHE A CA 1
ATOM 546 C C . PHE A 1 72 ? 10.646 -2.092 -0.063 1.00 93.19 72 PHE A C 1
ATOM 548 O O . PHE A 1 72 ? 10.121 -2.108 1.051 1.00 93.19 72 PHE A O 1
ATOM 555 N N . ARG A 1 73 ? 11.190 -0.980 -0.571 1.00 94.06 73 ARG A N 1
ATOM 556 C CA . ARG A 1 73 ? 11.168 0.292 0.155 1.00 94.06 73 ARG A CA 1
ATOM 557 C C . ARG A 1 73 ? 9.741 0.743 0.453 1.00 94.06 73 ARG A C 1
ATOM 559 O O . ARG A 1 73 ? 9.462 1.157 1.574 1.00 94.06 73 ARG A O 1
ATOM 566 N N . GLU A 1 74 ? 8.844 0.668 -0.523 1.00 92.25 74 GLU A N 1
ATOM 567 C CA . GLU A 1 74 ? 7.440 1.014 -0.310 1.00 92.25 74 GLU A CA 1
ATOM 568 C C . GLU A 1 74 ? 6.751 0.074 0.676 1.00 92.25 74 GLU A C 1
ATOM 570 O O . GLU A 1 74 ? 6.073 0.555 1.581 1.00 92.25 74 GLU A O 1
ATOM 575 N N . ALA A 1 75 ? 6.942 -1.238 0.534 1.00 91.62 75 ALA A N 1
ATOM 576 C CA . ALA A 1 75 ? 6.359 -2.213 1.447 1.00 91.62 75 ALA A CA 1
ATOM 577 C C . ALA A 1 75 ? 6.799 -1.956 2.892 1.00 91.62 75 ALA A C 1
ATOM 579 O O . ALA A 1 75 ? 5.963 -1.949 3.792 1.00 91.62 75 ALA A O 1
ATOM 580 N N . ASN A 1 76 ? 8.079 -1.639 3.104 1.00 93.69 76 ASN A N 1
ATOM 581 C CA . ASN A 1 76 ? 8.598 -1.264 4.417 1.00 93.69 76 ASN A CA 1
ATOM 582 C C . ASN A 1 76 ? 7.954 0.022 4.944 1.00 93.69 76 ASN A C 1
ATOM 584 O O . ASN A 1 76 ? 7.539 0.064 6.098 1.00 93.69 76 ASN A O 1
ATOM 588 N N . VAL A 1 77 ? 7.825 1.066 4.119 1.00 93.31 77 VAL A N 1
ATOM 589 C CA . VAL A 1 77 ? 7.161 2.316 4.533 1.00 93.31 77 VAL A CA 1
ATOM 590 C C . VAL A 1 77 ? 5.705 2.060 4.918 1.00 93.31 77 VAL A C 1
ATOM 592 O O . VAL A 1 77 ? 5.256 2.557 5.950 1.00 93.31 77 VAL A O 1
ATOM 595 N N . LEU A 1 78 ? 4.971 1.266 4.135 1.00 91.38 78 LEU A N 1
ATOM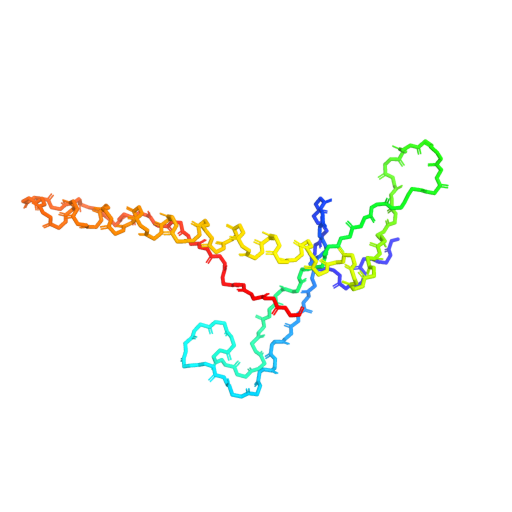 596 C CA . LEU A 1 78 ? 3.585 0.903 4.436 1.00 91.38 78 LEU A CA 1
ATOM 597 C C . LEU A 1 78 ? 3.482 0.067 5.713 1.00 91.38 78 LEU A C 1
ATOM 599 O O . LEU A 1 78 ? 2.611 0.332 6.539 1.00 91.38 78 LEU A O 1
ATOM 603 N N . TYR A 1 79 ? 4.389 -0.893 5.900 1.00 91.19 79 TYR A N 1
ATOM 604 C CA . TYR A 1 79 ? 4.465 -1.709 7.106 1.00 91.19 79 TYR A CA 1
ATOM 605 C C . TYR A 1 79 ? 4.684 -0.842 8.348 1.00 91.19 79 TYR A C 1
ATOM 607 O O . TYR A 1 79 ? 3.888 -0.898 9.283 1.00 91.19 79 TYR A O 1
ATOM 615 N N . TRP A 1 80 ? 5.699 0.026 8.335 1.00 94.62 80 TRP A N 1
ATOM 616 C CA . TRP A 1 80 ? 5.979 0.928 9.452 1.00 94.62 80 TRP A CA 1
ATOM 617 C C . TRP A 1 80 ? 4.834 1.901 9.717 1.00 94.62 80 TRP A C 1
ATOM 619 O O . TRP A 1 80 ? 4.466 2.109 10.870 1.00 94.62 80 TRP A O 1
ATOM 629 N N . SER A 1 81 ? 4.226 2.445 8.662 1.00 93.88 81 SER A N 1
ATOM 630 C CA . SER A 1 81 ? 3.085 3.357 8.785 1.00 93.88 81 SER A CA 1
ATOM 631 C C . SER A 1 81 ? 1.873 2.668 9.422 1.00 93.88 81 SER A C 1
ATOM 633 O O . SER A 1 81 ? 1.232 3.243 10.300 1.00 93.88 81 SER A O 1
ATOM 635 N N . LYS A 1 82 ? 1.582 1.419 9.028 1.00 92.19 82 LYS A N 1
ATOM 636 C CA . LYS A 1 82 ? 0.508 0.611 9.622 1.00 92.19 82 LYS A CA 1
ATOM 637 C C . LYS A 1 82 ? 0.796 0.290 11.088 1.00 92.19 82 LYS A C 1
ATOM 639 O O . LYS A 1 82 ? -0.094 0.447 11.917 1.00 92.19 82 LYS A O 1
ATOM 644 N N . SER A 1 83 ? 2.024 -0.116 11.410 1.00 93.75 83 SER A N 1
ATOM 645 C CA . SER A 1 83 ? 2.440 -0.431 12.782 1.00 93.75 83 SER A CA 1
ATOM 646 C C . SER A 1 83 ? 2.370 0.787 13.703 1.00 93.75 83 SER A C 1
ATOM 648 O O . SER A 1 83 ? 1.857 0.685 14.814 1.00 93.75 83 SER A O 1
ATOM 650 N N . LEU A 1 84 ? 2.824 1.954 13.236 1.00 95.62 84 LEU A N 1
ATOM 651 C CA . LEU A 1 84 ? 2.743 3.196 14.004 1.00 95.62 84 LEU A CA 1
ATOM 652 C C . LEU A 1 84 ? 1.289 3.608 14.246 1.00 95.62 84 LEU A C 1
ATOM 654 O O . LEU A 1 84 ? 0.930 3.953 15.367 1.00 95.62 84 LEU A O 1
ATOM 658 N N . LEU A 1 85 ? 0.440 3.519 13.218 1.00 94.50 85 LEU A N 1
ATOM 659 C CA . LEU A 1 85 ? -0.980 3.822 13.362 1.00 94.50 85 LEU A CA 1
ATOM 660 C C . LEU A 1 85 ? -1.672 2.859 14.338 1.00 94.50 85 LEU A C 1
ATOM 662 O O . LEU A 1 85 ? -2.494 3.297 15.139 1.00 94.50 85 LEU A O 1
ATOM 666 N N . GLN A 1 86 ? -1.325 1.568 14.300 1.00 94.00 86 GLN A N 1
ATOM 667 C CA . GLN A 1 86 ? -1.835 0.587 15.258 1.00 94.00 86 GLN A CA 1
ATOM 668 C C . GLN A 1 86 ? -1.435 0.957 16.687 1.00 94.00 86 GLN A C 1
ATOM 670 O O . GLN A 1 86 ? -2.301 1.014 17.551 1.00 94.00 86 GLN A O 1
ATOM 675 N N . LEU A 1 87 ? -0.162 1.293 16.918 1.00 96.38 87 LEU A N 1
ATOM 676 C CA . LEU A 1 87 ? 0.316 1.746 18.226 1.00 96.38 87 LEU A CA 1
ATOM 677 C C . LEU A 1 87 ? -0.464 2.973 18.724 1.00 96.38 87 LEU A C 1
ATOM 679 O O . LEU A 1 87 ? -0.855 3.028 19.889 1.00 96.38 87 LEU A O 1
ATOM 683 N N . THR A 1 88 ? -0.709 3.951 17.848 1.00 95.69 88 THR A N 1
ATOM 684 C CA . THR A 1 88 ? -1.505 5.138 18.184 1.00 95.69 88 THR A CA 1
ATOM 685 C C . THR A 1 88 ? -2.936 4.767 18.569 1.00 95.69 88 THR A C 1
ATOM 687 O O . THR A 1 88 ? -3.440 5.275 19.569 1.00 95.69 88 THR A O 1
ATOM 690 N N . TYR A 1 89 ? -3.590 3.876 17.820 1.00 95.25 89 TYR A N 1
ATOM 691 C CA . TYR A 1 89 ? -4.944 3.445 18.163 1.00 95.25 89 TYR A CA 1
ATOM 692 C C . TYR A 1 89 ? -4.996 2.616 19.442 1.00 95.25 89 TYR A C 1
ATOM 694 O O . TYR A 1 89 ? -5.886 2.852 20.248 1.00 95.25 89 TYR A O 1
ATOM 702 N N . ASP A 1 90 ? -4.024 1.739 19.685 1.00 95.50 90 ASP A N 1
ATOM 703 C CA . ASP A 1 90 ? -3.940 0.980 20.935 1.00 95.50 90 ASP A CA 1
ATOM 704 C C . ASP A 1 90 ? -3.794 1.915 22.144 1.00 95.50 90 ASP A C 1
ATOM 706 O O . ASP A 1 90 ? -4.379 1.670 23.199 1.00 95.50 90 ASP A O 1
ATOM 710 N N . PHE A 1 91 ? -3.031 3.005 22.002 1.00 95.50 91 PHE A N 1
ATOM 711 C CA . PHE A 1 91 ? -2.928 4.035 23.034 1.00 95.50 91 PHE A CA 1
ATOM 712 C C . PHE A 1 91 ? -4.269 4.747 23.261 1.00 95.50 91 PHE A C 1
ATOM 714 O O . PHE A 1 91 ? -4.734 4.805 24.398 1.00 95.50 91 PHE A O 1
ATOM 721 N N . ILE A 1 92 ? -4.911 5.232 22.191 1.00 93.94 92 ILE A N 1
ATOM 722 C CA . ILE A 1 92 ? -6.219 5.905 22.260 1.00 93.94 92 ILE A CA 1
ATOM 723 C C . ILE A 1 92 ? -7.261 4.997 22.923 1.00 93.94 92 I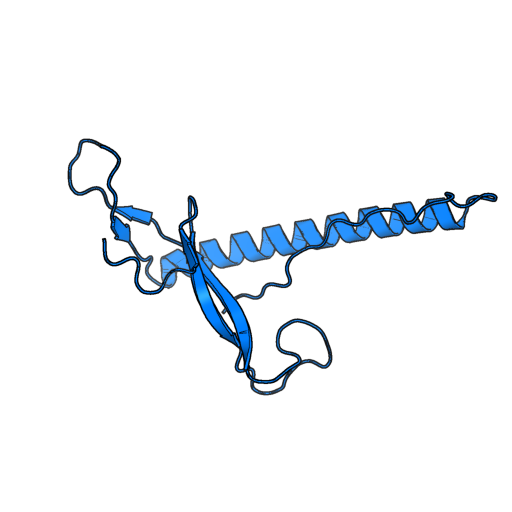LE A C 1
ATOM 725 O O . ILE A 1 92 ? -7.972 5.433 23.826 1.00 93.94 92 ILE A O 1
ATOM 729 N N . ASP A 1 93 ? -7.322 3.730 22.516 1.00 94.19 93 ASP A N 1
ATOM 730 C CA . ASP A 1 93 ? -8.272 2.752 23.042 1.00 94.19 93 ASP A CA 1
ATOM 731 C C . ASP A 1 93 ? -8.068 2.518 24.538 1.00 94.19 93 ASP A C 1
ATOM 733 O O . ASP A 1 93 ? -9.038 2.483 25.298 1.00 94.19 93 ASP A O 1
ATOM 737 N N . ARG A 1 94 ? -6.811 2.410 24.986 1.00 95.69 94 ARG A N 1
ATOM 738 C CA . ARG A 1 94 ? -6.486 2.288 26.414 1.00 95.69 94 ARG A CA 1
ATOM 739 C C . ARG A 1 94 ? -6.908 3.527 27.193 1.00 95.69 94 ARG A C 1
ATOM 741 O O . ARG A 1 94 ? -7.521 3.382 28.246 1.00 95.69 94 ARG A O 1
ATOM 748 N N . SER A 1 95 ? -6.632 4.724 26.673 1.00 93.88 95 SER A N 1
ATOM 749 C CA . SER A 1 95 ? -7.029 5.980 27.317 1.00 93.88 95 SER A CA 1
ATOM 750 C C . SER A 1 95 ? -8.547 6.100 27.448 1.00 93.88 95 SER A C 1
ATOM 752 O O . SER A 1 95 ? -9.041 6.429 28.525 1.00 93.88 95 SER A O 1
ATOM 754 N N . ILE A 1 96 ? -9.295 5.769 26.393 1.00 93.44 96 ILE A N 1
ATOM 755 C CA . ILE A 1 96 ? -10.763 5.779 26.415 1.00 93.44 96 ILE A CA 1
ATOM 756 C C . ILE A 1 96 ? -11.299 4.749 27.407 1.00 93.44 96 ILE A C 1
ATOM 758 O O . ILE A 1 96 ? -12.176 5.071 28.199 1.00 93.44 96 ILE A O 1
ATOM 762 N N . THR A 1 97 ? -10.748 3.533 27.403 1.00 93.44 97 THR A N 1
ATOM 763 C CA . THR A 1 97 ? -11.180 2.458 28.313 1.00 93.44 97 THR A CA 1
ATOM 764 C C . THR A 1 97 ? -10.914 2.808 29.780 1.00 93.44 97 THR A C 1
ATOM 766 O O . THR A 1 97 ? -11.657 2.379 30.655 1.00 93.44 97 THR A O 1
ATOM 769 N N . SER A 1 98 ? -9.875 3.602 30.062 1.00 93.62 98 SER A N 1
ATOM 770 C CA . SER A 1 98 ? -9.583 4.095 31.414 1.00 93.62 98 SER A CA 1
ATOM 771 C C . SER A 1 98 ? -10.439 5.289 31.858 1.00 93.62 98 SER A C 1
ATOM 773 O O . SER A 1 98 ? -10.381 5.666 33.027 1.00 93.62 98 SER A O 1
ATOM 775 N N . SER A 1 99 ? -11.208 5.901 30.951 1.00 92.50 99 SER A N 1
ATOM 776 C CA . SER A 1 99 ? -12.071 7.042 31.267 1.00 92.50 99 SER A CA 1
ATOM 777 C C . SER A 1 99 ? -13.352 6.574 31.970 1.00 92.50 99 SER A C 1
ATOM 779 O O . SER A 1 99 ? -13.966 5.610 31.510 1.00 92.50 99 SER A O 1
ATOM 781 N N . PRO A 1 100 ? -13.814 7.259 33.034 1.00 93.38 100 PRO A N 1
ATOM 782 C CA . PRO A 1 100 ? -15.101 6.955 33.664 1.00 93.38 100 PRO A CA 1
ATOM 783 C C . PRO A 1 100 ? -16.288 7.221 32.727 1.00 93.38 100 PRO A C 1
ATOM 785 O O . PRO A 1 100 ? -17.331 6.585 32.853 1.00 93.38 100 PRO A O 1
ATOM 788 N N . GLU A 1 101 ? -16.118 8.132 31.769 1.00 94.06 101 GLU A N 1
ATOM 789 C CA . GLU A 1 101 ? -17.120 8.466 30.765 1.00 94.06 101 GLU A CA 1
ATOM 790 C C . GLU A 1 101 ? -16.525 8.248 29.365 1.00 94.06 101 GLU A C 1
ATOM 792 O O . GLU A 1 101 ? -15.602 8.972 28.966 1.00 94.06 101 GLU A O 1
ATOM 797 N N . PRO A 1 102 ? -16.986 7.234 28.610 1.00 87.38 102 PRO A N 1
ATOM 798 C CA . PRO A 1 102 ? -16.555 7.039 27.233 1.00 87.38 102 PRO A CA 1
ATOM 799 C C . PRO A 1 102 ? -17.161 8.116 26.314 1.00 87.38 102 PRO A C 1
ATOM 801 O O . PRO A 1 102 ? -18.219 8.674 26.616 1.00 87.38 102 PRO A O 1
ATOM 804 N N . PRO A 1 103 ? -16.531 8.407 25.160 1.00 91.12 103 PRO A N 1
ATOM 805 C CA . PRO A 1 103 ? -17.057 9.389 24.223 1.00 91.12 103 PRO A CA 1
ATOM 806 C C . PRO A 1 103 ? -18.440 8.961 23.697 1.00 91.12 103 PRO A C 1
ATOM 808 O O . PRO A 1 103 ? -18.639 7.783 23.390 1.00 91.12 103 PRO A O 1
ATOM 811 N N . PRO A 1 104 ? -19.384 9.900 23.494 1.00 93.50 104 PRO A N 1
ATOM 812 C CA . PRO A 1 104 ? -20.737 9.598 23.017 1.00 93.50 104 PRO A CA 1
ATOM 813 C C . PRO A 1 104 ? -20.793 9.283 21.508 1.00 93.50 104 PRO A C 1
ATOM 815 O O . PRO A 1 104 ? -21.847 9.372 20.883 1.00 93.50 104 PRO A O 1
ATOM 818 N N . PHE A 1 105 ? -19.656 8.958 20.890 1.00 92.00 105 PHE A N 1
ATOM 819 C CA . PHE A 1 105 ? -19.528 8.691 19.463 1.00 92.00 105 PHE A CA 1
ATOM 820 C C . PHE A 1 105 ? -18.470 7.619 19.191 1.00 92.00 105 PHE A C 1
ATOM 822 O O . PHE A 1 105 ? -17.553 7.391 19.979 1.00 92.00 105 PHE A O 1
ATOM 829 N N . VAL A 1 106 ? -18.574 6.983 18.024 1.00 90.06 106 VAL A N 1
ATOM 830 C CA . VAL A 1 106 ? -17.569 6.029 17.546 1.00 90.06 106 VAL A CA 1
ATOM 831 C C . VAL A 1 106 ? -16.343 6.794 17.061 1.00 90.06 106 VAL A C 1
ATOM 833 O O . VAL A 1 106 ? -16.440 7.613 16.148 1.00 90.06 106 VAL A O 1
ATOM 836 N N . VAL A 1 107 ? -15.179 6.504 17.640 1.00 89.50 107 VAL A N 1
ATOM 837 C CA . VAL A 1 107 ? -13.926 7.143 17.230 1.00 89.50 107 VAL A CA 1
ATOM 838 C C . VAL A 1 107 ? -13.570 6.715 15.800 1.00 89.50 107 VAL A C 1
ATOM 840 O O . VAL A 1 107 ? -13.404 5.518 15.540 1.00 89.50 107 VAL A O 1
ATOM 843 N N . PRO A 1 108 ? -13.441 7.661 14.852 1.00 90.88 108 PRO A N 1
ATOM 844 C CA . PRO A 1 108 ? -13.110 7.329 13.476 1.00 90.88 108 PRO A CA 1
ATOM 845 C C . PRO A 1 108 ? -11.695 6.750 13.384 1.00 90.88 108 PRO A C 1
ATOM 847 O O . PRO A 1 108 ? -10.749 7.261 13.985 1.00 90.88 108 PRO A O 1
ATOM 850 N N . ARG A 1 109 ? -11.543 5.692 12.579 1.00 91.75 109 ARG A N 1
ATOM 851 C CA . ARG A 1 109 ? -10.245 5.067 12.307 1.00 91.75 109 ARG A CA 1
ATOM 852 C C . ARG A 1 109 ? -9.870 5.161 10.841 1.00 91.75 109 ARG A C 1
ATOM 854 O O . ARG A 1 109 ? -10.636 4.763 9.963 1.00 91.75 109 ARG A O 1
ATOM 861 N N . VAL A 1 110 ? -8.655 5.628 10.588 1.00 91.62 110 VAL A N 1
ATOM 862 C CA . VAL A 1 110 ? -8.024 5.574 9.275 1.00 91.62 110 VAL A CA 1
ATOM 863 C C . VAL A 1 110 ? -7.781 4.107 8.933 1.00 91.62 110 VAL A C 1
ATOM 865 O O . VAL A 1 110 ? -7.174 3.366 9.706 1.00 91.62 110 VAL A O 1
ATOM 868 N N . ARG A 1 111 ? -8.271 3.676 7.769 1.00 85.56 111 ARG A N 1
ATOM 869 C CA . ARG A 1 111 ? -8.056 2.317 7.265 1.00 85.56 111 ARG A CA 1
ATOM 870 C C . ARG A 1 111 ? -6.901 2.315 6.275 1.00 85.56 111 ARG A C 1
ATOM 872 O O . ARG A 1 111 ? -6.923 3.055 5.294 1.00 85.56 111 ARG A O 1
ATOM 879 N N . PHE A 1 112 ? -5.923 1.446 6.505 1.00 84.12 112 PHE A N 1
ATOM 880 C CA . PHE A 1 112 ? -4.941 1.110 5.480 1.00 84.12 112 PHE A CA 1
ATOM 881 C C . PHE A 1 112 ? -5.548 0.131 4.479 1.00 84.12 112 PHE A C 1
ATOM 883 O O . PHE A 1 112 ? -6.275 -0.788 4.852 1.00 84.12 112 PHE A O 1
ATOM 890 N N . VAL A 1 113 ? -5.215 0.320 3.205 1.00 84.50 113 VAL A N 1
ATOM 891 C CA . VAL A 1 113 ? -5.507 -0.671 2.169 1.00 84.50 113 VAL A CA 1
ATOM 892 C C . VAL A 1 113 ? -4.628 -1.890 2.426 1.00 84.50 113 VAL A C 1
ATOM 894 O O . VAL A 1 113 ? -3.413 -1.754 2.576 1.00 84.50 113 VAL A O 1
ATOM 897 N N . GLU A 1 114 ? -5.232 -3.076 2.480 1.00 84.75 114 GLU A N 1
ATOM 898 C CA . GLU A 1 114 ? -4.463 -4.316 2.515 1.00 84.75 114 GLU A CA 1
ATOM 899 C C . GLU A 1 114 ? -3.702 -4.475 1.198 1.00 84.75 114 GLU A C 1
ATOM 901 O O . GLU A 1 114 ? -4.283 -4.426 0.113 1.00 84.75 114 GLU A O 1
ATOM 906 N N . ALA A 1 115 ? -2.387 -4.630 1.298 1.00 85.44 115 ALA A N 1
ATOM 907 C CA . ALA A 1 115 ? -1.493 -4.720 0.159 1.00 85.44 115 ALA A CA 1
ATOM 908 C C . ALA A 1 115 ? -0.426 -5.785 0.419 1.00 85.44 115 ALA A C 1
ATOM 910 O O . ALA A 1 115 ? -0.055 -6.038 1.565 1.00 85.44 115 ALA A O 1
ATOM 911 N N . GLY A 1 116 ? 0.067 -6.381 -0.661 1.00 82.56 116 GLY A N 1
ATOM 912 C CA . GLY A 1 116 ? 1.179 -7.322 -0.657 1.00 82.56 116 GLY A CA 1
ATOM 913 C C . GLY A 1 116 ? 2.135 -7.014 -1.803 1.00 82.56 116 GLY A C 1
ATOM 914 O O . GLY A 1 116 ? 1.762 -6.333 -2.760 1.00 82.56 116 GLY A O 1
ATOM 915 N N . LEU A 1 117 ? 3.366 -7.504 -1.680 1.00 83.69 117 LEU A N 1
ATOM 916 C CA . LEU A 1 117 ? 4.308 -7.556 -2.791 1.00 83.69 117 LEU A CA 1
ATOM 917 C C . LEU A 1 117 ? 4.022 -8.813 -3.616 1.00 83.69 117 LEU A C 1
ATOM 919 O O . LEU A 1 117 ? 3.839 -9.887 -3.043 1.00 83.69 117 LEU A O 1
ATOM 923 N N . CYS A 1 118 ? 3.964 -8.652 -4.935 1.00 67.56 118 CYS A N 1
ATOM 924 C CA . CYS A 1 118 ? 3.798 -9.720 -5.916 1.00 67.56 118 CYS A CA 1
ATOM 925 C C . CYS A 1 118 ? 4.937 -9.682 -6.930 1.00 67.56 118 CYS A C 1
ATOM 927 O O . CYS A 1 118 ? 5.401 -8.555 -7.226 1.00 67.56 118 CYS A O 1
#

pLDDT: mean 87.72, std 10.29, range [39.69, 96.38]

Sequence (118 aa):
MSTEGFIGIGGFKTAHAGWLTLTASPRTGLGSVPRHKVVVKHPFYKVFPTAVKAGHYKVGRYALADELPKLFREANVLYWSKSLLQLTYDFIDRSITSSPEPPPFVVPRVRFVEAGLC

Organism: NCBI:txid116603

Radius of gyration: 20.07 Å; chains: 1; bounding box: 37×42×61 Å

Secondary structure (DSSP, 8-state):
---TTEEEE-SSEEEEEEEE--SS--SSSTTSSTTEEEEEEEE-EEE-SSSS--S--EEE---HHHHHHHHHHHHHHHHHHHHHHHHHHHHHHHHHHTSSS--SSPPP-PPPPP----